Protein AF-A0A497BAL8-F1 (afdb_monomer_lite)

Foldseek 3Di:
DWFKKFWDDWDKAQDPVLVVLCVVVPPPDDQVPDPQWHDDPRDIDGPDRMDIDDPVVLVSLLVCLCSQMFIWIWIATPVRDIDIATRPSNSGD

Radius of gyration: 13.04 Å; chains: 1; bounding box: 30×24×40 Å

pLDDT: mean 78.14, std 10.12, range [51.5, 92.5]

Sequence (93 aa):
MGYYITLRSYDLKVSSDAVKKLASALQGFSWNKLEYFQYSEGKLYPVEYSFKLVDEFEEELVFLSRAGVRGELVFTGEEGEYFKYVLDGKGKV

Secondary structure (DSSP, 8-state):
--EEEEEEEEEEEE-HHHHHHHHHH-TT--GGG-SSEEEETTEEEES-SEEEE-HHHHHHHHHHHHTTEEEEEEEEETTS-EEEEEE-SSS--

Structure (mmCIF, N/CA/C/O backbone):
data_AF-A0A497BAL8-F1
#
_entry.id   AF-A0A497BAL8-F1
#
loop_
_atom_site.group_PDB
_atom_site.id
_atom_site.type_symbol
_atom_site.label_atom_id
_atom_site.label_alt_id
_atom_site.label_comp_id
_atom_site.label_asym_id
_atom_site.label_entity_id
_atom_site.label_seq_id
_atom_site.pdbx_PDB_ins_code
_atom_site.Cartn_x
_atom_site.Cartn_y
_atom_site.Cartn_z
_atom_site.occupancy
_atom_site.B_iso_or_equiv
_atom_site.auth_seq_id
_atom_site.auth_comp_id
_atom_site.auth_asym_id
_atom_site.auth_atom_id
_atom_site.pdbx_PDB_model_num
ATOM 1 N N . MET A 1 1 ? 17.460 -8.931 -5.416 1.00 57.53 1 MET A N 1
ATOM 2 C CA . MET A 1 1 ? 17.597 -8.167 -6.683 1.00 57.53 1 MET A CA 1
ATOM 3 C C . MET A 1 1 ? 16.239 -7.541 -6.933 1.00 57.53 1 MET A C 1
ATOM 5 O O . MET A 1 1 ? 15.287 -8.298 -6.959 1.00 57.53 1 MET A O 1
ATOM 9 N N . GLY A 1 2 ? 16.134 -6.214 -7.021 1.00 63.00 2 GLY A N 1
ATOM 10 C CA . GLY A 1 2 ? 14.847 -5.546 -7.267 1.00 63.00 2 GLY A CA 1
ATOM 11 C C . GLY A 1 2 ? 14.782 -4.963 -8.676 1.00 63.00 2 GLY A C 1
ATOM 12 O O . GLY A 1 2 ? 15.832 -4.642 -9.238 1.00 63.00 2 GLY A O 1
ATOM 13 N N . TYR A 1 3 ? 13.576 -4.820 -9.208 1.00 76.75 3 TYR A N 1
ATOM 14 C CA . TYR A 1 3 ? 13.264 -4.290 -10.540 1.00 76.75 3 TYR A CA 1
ATOM 15 C C . TYR A 1 3 ? 12.271 -3.133 -10.410 1.00 76.75 3 TYR A C 1
ATOM 17 O O . TYR A 1 3 ? 11.560 -3.057 -9.409 1.00 76.75 3 TYR A O 1
ATOM 25 N N . TYR A 1 4 ? 12.233 -2.200 -11.363 1.00 82.62 4 TYR A N 1
ATOM 26 C CA . TYR A 1 4 ? 11.296 -1.079 -11.264 1.00 82.62 4 TYR A CA 1
ATOM 27 C C . TYR A 1 4 ? 9.882 -1.498 -11.665 1.00 82.62 4 TYR A C 1
ATOM 29 O O . TYR A 1 4 ? 9.671 -2.227 -12.635 1.00 82.62 4 TYR A O 1
ATOM 37 N N . ILE A 1 5 ? 8.902 -0.999 -10.917 1.00 84.31 5 ILE A N 1
ATOM 38 C CA . ILE A 1 5 ? 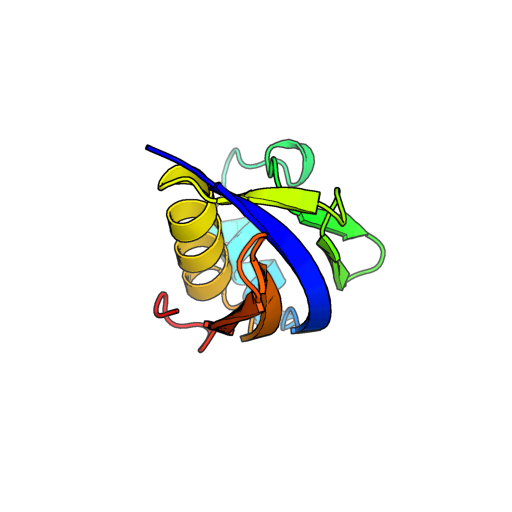7.483 -1.160 -11.211 1.00 84.31 5 ILE A CA 1
ATOM 39 C C . ILE A 1 5 ? 6.801 0.200 -11.222 1.00 84.31 5 ILE A C 1
ATOM 41 O O . ILE A 1 5 ? 7.111 1.072 -10.417 1.00 84.31 5 ILE A O 1
ATOM 45 N N . THR A 1 6 ? 5.856 0.380 -12.140 1.00 86.56 6 THR A N 1
ATOM 46 C CA . THR A 1 6 ? 5.037 1.589 -12.252 1.00 86.56 6 THR A CA 1
ATOM 47 C C . THR A 1 6 ? 3.602 1.298 -11.839 1.00 86.56 6 THR A C 1
ATOM 49 O O . THR A 1 6 ? 2.975 0.374 -12.362 1.00 86.56 6 THR A O 1
ATOM 52 N N . LEU A 1 7 ? 3.051 2.105 -10.935 1.00 86.19 7 LEU A N 1
ATOM 53 C CA . LEU A 1 7 ? 1.665 2.012 -10.495 1.00 86.19 7 LEU A CA 1
ATOM 54 C C . LEU A 1 7 ? 0.711 2.398 -11.628 1.00 86.19 7 LEU A C 1
ATOM 56 O O . LEU A 1 7 ? 0.778 3.497 -12.178 1.00 86.19 7 LEU A O 1
ATOM 60 N N . ARG A 1 8 ? -0.227 1.505 -11.943 1.00 86.81 8 ARG A N 1
ATOM 61 C CA . ARG A 1 8 ? -1.289 1.739 -12.930 1.00 86.81 8 ARG A CA 1
ATOM 62 C C . ARG A 1 8 ? -2.598 2.151 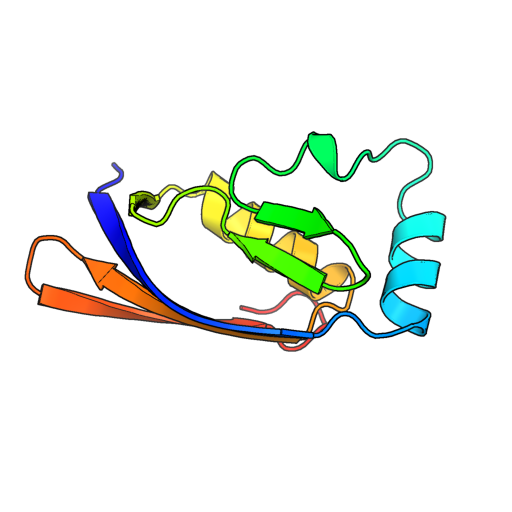-12.285 1.00 86.81 8 ARG A C 1
ATOM 64 O O . ARG A 1 8 ? -3.259 3.064 -12.770 1.00 86.81 8 ARG A O 1
ATOM 71 N N . SER A 1 9 ? -2.978 1.474 -11.209 1.00 86.25 9 SER A N 1
ATOM 72 C CA . SER A 1 9 ? -4.214 1.756 -10.486 1.00 86.25 9 SER A CA 1
ATOM 73 C C . SER A 1 9 ? -4.128 1.256 -9.055 1.00 86.25 9 SER A C 1
ATOM 75 O O . SER A 1 9 ? -3.448 0.270 -8.772 1.00 86.25 9 SER A O 1
ATOM 77 N N . TYR A 1 10 ? -4.869 1.908 -8.166 1.00 87.44 10 TYR A N 1
ATOM 78 C CA . TYR A 1 10 ? -5.042 1.468 -6.792 1.00 87.44 10 TYR A CA 1
ATOM 79 C C . TYR A 1 10 ? -6.454 1.797 -6.300 1.00 87.44 10 TYR A C 1
ATOM 81 O O . TYR A 1 10 ? -7.024 2.826 -6.663 1.00 87.44 10 TYR A O 1
ATOM 89 N N . ASP A 1 11 ? -7.001 0.931 -5.455 1.00 88.50 11 ASP A N 1
ATOM 90 C CA . ASP A 1 11 ? -8.184 1.197 -4.632 1.00 88.50 11 ASP A CA 1
ATOM 91 C C . ASP A 1 11 ? -7.868 0.667 -3.242 1.00 88.50 11 ASP A C 1
ATOM 93 O O . ASP A 1 11 ? -7.933 -0.537 -3.026 1.00 88.50 11 ASP A O 1
ATOM 97 N N . LEU A 1 12 ? -7.474 1.544 -2.318 1.00 85.19 12 LEU A N 1
ATOM 98 C CA . LEU A 1 12 ? -7.157 1.177 -0.940 1.00 85.19 12 LEU A CA 1
ATOM 99 C C . LEU A 1 12 ? -8.159 1.822 0.012 1.00 85.19 12 LEU A C 1
ATOM 101 O O . LEU A 1 12 ? -8.335 3.041 0.051 1.00 85.19 12 LEU A O 1
ATOM 105 N N . LYS A 1 13 ? -8.808 0.983 0.816 1.00 85.06 13 LYS A N 1
ATOM 106 C CA . LYS A 1 13 ? -9.830 1.375 1.782 1.00 85.06 13 LYS A CA 1
ATOM 107 C C . LYS A 1 13 ? -9.355 1.058 3.183 1.00 85.06 13 LYS A C 1
ATOM 109 O O . LYS A 1 13 ? -9.079 -0.094 3.524 1.00 85.06 13 LYS A O 1
ATOM 114 N N . VAL A 1 14 ? -9.324 2.090 4.014 1.00 79.75 14 VAL A N 1
ATOM 115 C CA . VAL A 1 14 ? -9.047 1.964 5.442 1.00 79.75 14 VAL A CA 1
ATOM 116 C C . VAL A 1 14 ? -10.386 1.975 6.175 1.00 79.75 14 VAL A C 1
ATOM 118 O O . VAL A 1 14 ? -11.147 2.936 6.076 1.00 79.75 14 VAL A O 1
ATOM 121 N N . SER A 1 15 ? -10.726 0.892 6.878 1.00 70.88 15 SER A N 1
ATOM 122 C CA . SER A 1 15 ? -11.963 0.874 7.673 1.00 70.88 15 SER A CA 1
ATOM 123 C C . SER A 1 15 ? -11.802 1.695 8.957 1.00 70.88 15 SER A C 1
ATOM 125 O O . SER A 1 15 ? -10.715 1.767 9.524 1.00 70.88 15 SER A O 1
ATOM 127 N N . SER A 1 16 ? -12.878 2.297 9.465 1.00 67.88 16 SER A N 1
ATOM 128 C CA . SER A 1 16 ? -12.832 3.104 10.696 1.00 67.88 16 SER A CA 1
ATOM 129 C C . SER A 1 16 ? -12.352 2.294 11.910 1.00 67.88 16 SER A C 1
ATOM 131 O O . SER A 1 16 ? -11.648 2.817 12.772 1.00 67.88 16 SER A O 1
ATOM 133 N N . ASP A 1 17 ? -12.677 0.999 11.953 1.00 69.06 17 ASP A N 1
ATOM 134 C CA . ASP A 1 17 ? -12.161 0.070 12.963 1.00 69.06 17 ASP A CA 1
ATOM 135 C C . ASP A 1 17 ? -10.715 -0.351 12.692 1.00 69.06 17 ASP A C 1
ATOM 137 O O . ASP A 1 17 ? -9.971 -0.579 13.643 1.00 69.06 17 ASP A O 1
ATOM 141 N N . ALA A 1 18 ? -10.285 -0.409 11.428 1.00 64.44 18 ALA A N 1
ATOM 142 C CA . ALA A 1 18 ? -8.879 -0.575 11.066 1.00 64.44 18 ALA A CA 1
ATOM 143 C C . ALA A 1 18 ? -8.054 0.624 11.538 1.00 64.44 18 ALA A C 1
ATOM 145 O O . ALA A 1 18 ? -7.038 0.404 12.170 1.00 64.44 18 ALA A O 1
ATOM 146 N N . VAL A 1 19 ? -8.519 1.869 11.370 1.00 65.81 19 VAL A N 1
ATOM 147 C CA . VAL A 1 19 ? -7.841 3.063 11.921 1.00 65.81 19 VAL A CA 1
ATOM 148 C C . VAL A 1 19 ? -7.703 2.970 13.444 1.00 65.81 19 VAL A C 1
ATOM 150 O O . VAL A 1 19 ? -6.640 3.268 13.982 1.00 65.81 19 VAL A O 1
ATOM 153 N N . LYS A 1 20 ? -8.742 2.506 14.152 1.00 64.19 20 LYS A N 1
ATOM 154 C CA . LYS A 1 20 ? -8.685 2.286 15.610 1.00 64.19 20 LYS A CA 1
ATOM 155 C C . LYS A 1 20 ? -7.739 1.147 15.993 1.00 64.19 20 LYS A C 1
ATOM 157 O O . LYS A 1 20 ? -6.992 1.282 16.961 1.00 64.19 20 LYS A O 1
ATOM 162 N N . LYS A 1 21 ? -7.750 0.036 15.248 1.00 64.06 21 LYS A N 1
ATOM 163 C CA . LYS A 1 21 ? -6.827 -1.091 15.444 1.00 64.06 21 LYS A CA 1
ATOM 164 C C . LYS A 1 21 ? -5.390 -0.706 15.116 1.00 64.06 21 LYS A C 1
ATOM 166 O O . LYS A 1 21 ? -4.521 -1.087 15.877 1.00 64.06 21 LYS A O 1
ATOM 171 N N . LEU A 1 22 ? -5.153 0.091 14.077 1.00 64.06 22 LEU A N 1
ATOM 172 C CA . LEU A 1 22 ? -3.879 0.729 13.745 1.00 64.06 22 LEU A CA 1
ATOM 173 C C . LEU A 1 22 ? -3.425 1.602 14.912 1.00 64.06 22 LEU A C 1
ATOM 175 O O . LEU A 1 22 ? -2.388 1.331 15.494 1.00 64.06 22 LEU A O 1
ATOM 179 N N . ALA A 1 23 ? -4.231 2.575 15.342 1.00 58.22 23 ALA A N 1
ATOM 180 C CA . ALA A 1 23 ? -3.893 3.449 16.466 1.00 58.22 23 ALA A CA 1
ATOM 181 C C . ALA A 1 23 ? -3.593 2.679 17.770 1.00 58.22 23 ALA A C 1
ATOM 183 O O . ALA A 1 23 ? -2.761 3.112 18.561 1.00 58.22 23 ALA A O 1
ATOM 184 N N . SER A 1 24 ? -4.243 1.528 17.983 1.00 59.62 24 SER A N 1
ATOM 185 C CA . SER A 1 24 ? -4.059 0.692 19.180 1.00 59.62 24 SER A CA 1
ATOM 186 C C . SER A 1 24 ? -2.894 -0.298 19.067 1.00 59.62 24 SER A C 1
ATOM 188 O O . SER A 1 24 ? -2.172 -0.503 20.037 1.00 59.62 24 SER A O 1
ATOM 190 N N . ALA A 1 25 ? -2.697 -0.913 17.897 1.00 58.09 25 ALA A N 1
ATOM 191 C CA . ALA A 1 25 ? -1.588 -1.827 17.608 1.00 58.09 25 ALA A CA 1
ATOM 192 C C . ALA A 1 25 ? -0.247 -1.088 17.558 1.00 58.09 25 ALA A C 1
ATOM 194 O O . ALA A 1 25 ? 0.813 -1.700 17.655 1.00 58.09 25 ALA A O 1
ATOM 195 N N . LEU A 1 26 ? -0.305 0.232 17.410 1.00 57.75 26 LEU A N 1
ATOM 196 C CA . LEU A 1 26 ? 0.831 1.068 17.120 1.00 57.75 26 LEU A CA 1
ATOM 197 C C . LEU A 1 26 ? 1.051 2.153 18.176 1.00 57.75 26 LEU A C 1
ATOM 199 O O . LEU A 1 26 ? 1.153 3.338 17.848 1.00 57.75 26 LEU A O 1
ATOM 203 N N . GLN A 1 27 ? 1.187 1.761 19.444 1.00 51.50 27 GLN A N 1
ATOM 204 C CA . GLN A 1 27 ? 1.853 2.613 20.435 1.00 51.50 27 GLN A CA 1
ATOM 205 C C . GLN A 1 27 ? 3.300 2.903 19.958 1.00 51.50 27 GLN A C 1
ATOM 207 O O . GLN A 1 27 ? 4.231 2.203 20.336 1.00 51.50 27 GLN A O 1
ATOM 212 N N . GLY A 1 28 ? 3.487 3.888 19.065 1.00 56.03 28 GLY A N 1
ATOM 213 C CA . GLY A 1 28 ? 4.786 4.296 18.504 1.00 56.03 28 GLY A CA 1
ATOM 214 C C . GLY A 1 28 ? 4.929 4.336 16.970 1.00 56.03 28 GLY A C 1
ATOM 215 O O . GLY A 1 28 ? 6.011 4.679 16.484 1.00 56.03 28 GLY A O 1
ATOM 216 N N . PHE A 1 29 ? 3.896 4.023 16.178 1.00 63.41 29 PHE A N 1
ATOM 217 C CA . PHE A 1 29 ? 3.969 4.183 14.713 1.00 63.41 29 PHE A CA 1
ATOM 218 C C . PHE A 1 29 ? 3.551 5.579 14.289 1.00 63.41 29 PHE A C 1
ATOM 220 O O . PHE A 1 29 ? 2.570 6.135 14.779 1.00 63.41 29 PHE A O 1
ATOM 227 N N . SER A 1 30 ? 4.270 6.101 13.308 1.00 62.94 30 SER A N 1
ATOM 228 C CA . SER A 1 30 ? 3.874 7.290 12.580 1.00 62.94 30 SER A CA 1
ATOM 229 C C . SER A 1 30 ? 3.612 6.872 11.146 1.00 62.94 30 SER A C 1
ATOM 231 O O . SER A 1 30 ? 4.464 6.226 10.543 1.00 62.94 30 SER A O 1
ATOM 233 N N . TRP A 1 31 ? 2.468 7.274 10.594 1.00 64.25 31 TRP A N 1
ATOM 234 C CA . TRP A 1 31 ? 2.160 7.120 9.170 1.00 64.25 31 TRP A CA 1
ATOM 235 C C . TRP A 1 31 ? 3.227 7.749 8.263 1.00 64.25 31 TRP A C 1
ATOM 237 O O . TRP A 1 31 ? 3.358 7.355 7.115 1.00 64.25 31 TRP A O 1
ATOM 247 N N . ASN A 1 32 ? 4.044 8.656 8.806 1.00 61.88 32 ASN A N 1
ATOM 248 C CA . ASN A 1 32 ? 5.184 9.266 8.126 1.00 61.88 32 ASN A CA 1
ATOM 249 C C . ASN A 1 32 ? 6.393 8.316 7.976 1.00 61.88 32 ASN A C 1
ATOM 251 O O . ASN A 1 32 ? 7.427 8.751 7.482 1.00 61.88 32 ASN A O 1
ATOM 255 N N . LYS A 1 33 ? 6.317 7.075 8.485 1.00 65.69 33 LYS A N 1
ATOM 256 C CA . LYS A 1 33 ? 7.367 6.047 8.351 1.00 65.69 33 LYS A CA 1
ATOM 257 C C . LYS A 1 33 ? 7.121 5.059 7.213 1.00 65.69 33 LYS A C 1
ATOM 259 O O . LYS A 1 33 ? 8.005 4.254 6.957 1.00 65.69 33 LYS A O 1
ATOM 264 N N . LEU A 1 34 ? 5.939 5.081 6.600 1.00 75.94 34 LEU A N 1
ATOM 265 C CA . LEU A 1 34 ? 5.681 4.309 5.390 1.00 75.94 34 LEU A CA 1
ATOM 266 C C . LEU A 1 34 ? 6.522 4.911 4.265 1.00 75.94 34 LEU A C 1
ATOM 268 O O . LEU A 1 34 ? 6.459 6.119 4.025 1.00 75.94 34 LEU A O 1
ATOM 272 N N . GLU A 1 35 ? 7.344 4.084 3.632 1.00 80.38 35 GLU A N 1
ATOM 273 C CA . GLU A 1 35 ? 8.238 4.538 2.567 1.00 80.38 35 GLU A CA 1
ATOM 274 C C . GLU A 1 35 ? 7.472 4.656 1.247 1.00 80.38 35 GLU A C 1
ATOM 276 O O . GLU A 1 35 ? 7.652 5.612 0.492 1.00 80.38 35 GLU A O 1
ATOM 281 N N . TYR A 1 36 ? 6.541 3.728 1.012 1.00 82.94 36 TYR A N 1
ATOM 282 C CA . TYR A 1 36 ? 5.845 3.595 -0.265 1.00 82.94 36 TYR A CA 1
ATOM 283 C C . TYR A 1 36 ? 4.427 4.160 -0.235 1.00 82.94 36 TYR A C 1
ATOM 285 O O . TYR A 1 36 ? 3.841 4.401 -1.293 1.00 82.94 36 TYR A O 1
ATOM 293 N N . PHE A 1 37 ? 3.874 4.417 0.953 1.00 84.38 37 PHE A N 1
ATOM 294 C CA . PHE A 1 37 ? 2.509 4.906 1.130 1.00 84.38 37 PHE A CA 1
ATOM 295 C C . PHE A 1 37 ? 2.429 6.137 2.035 1.00 84.38 37 PHE A C 1
ATOM 297 O O . PHE A 1 37 ? 3.169 6.298 2.992 1.00 84.38 37 PHE A O 1
ATOM 304 N N . GLN A 1 38 ? 1.463 7.005 1.769 1.00 83.38 38 GLN A N 1
ATOM 305 C CA . GLN A 1 38 ? 1.099 8.129 2.619 1.00 83.38 38 GLN A CA 1
ATOM 306 C C . GLN A 1 38 ? -0.361 8.015 3.037 1.00 83.38 38 GLN A C 1
ATOM 308 O O . GLN A 1 38 ? -1.210 7.504 2.305 1.00 83.38 38 GLN A O 1
ATOM 313 N N . TYR A 1 39 ? -0.653 8.520 4.232 1.00 77.50 39 TYR A N 1
ATOM 314 C CA . TYR A 1 39 ? -2.006 8.609 4.757 1.00 77.50 39 TYR A CA 1
ATOM 315 C C . TYR A 1 39 ? -2.422 10.073 4.880 1.00 77.50 39 TYR A C 1
ATOM 317 O O . TYR A 1 39 ? -1.823 10.830 5.643 1.00 77.50 39 TYR A O 1
ATOM 325 N N . SER A 1 40 ? -3.470 10.462 4.159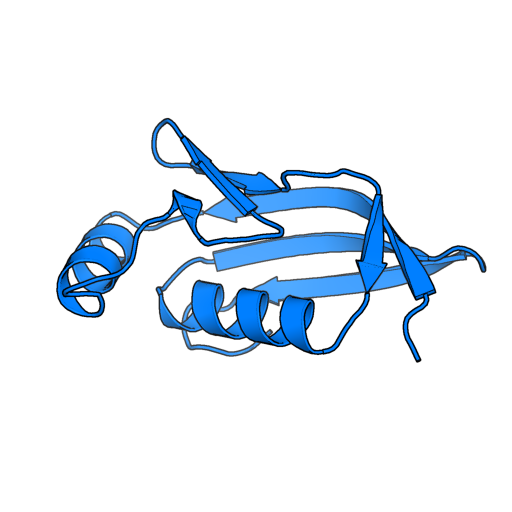 1.00 74.62 40 SER A N 1
ATOM 326 C CA . SER A 1 40 ? -4.079 11.791 4.256 1.00 74.62 40 SER A CA 1
ATOM 327 C C . SER A 1 40 ? -5.588 11.683 4.086 1.00 74.62 40 SER A C 1
ATOM 329 O O . SER A 1 40 ? -6.080 10.837 3.341 1.00 74.62 40 SER A O 1
ATOM 331 N N . GLU A 1 41 ? -6.332 12.513 4.817 1.00 72.12 41 GLU A N 1
ATOM 332 C CA . GLU A 1 41 ? -7.799 12.607 4.727 1.00 72.12 41 GLU A CA 1
ATOM 333 C C . GLU A 1 41 ? -8.546 11.257 4.817 1.00 72.12 41 GLU A C 1
ATOM 335 O O . GLU A 1 41 ? -9.568 11.040 4.165 1.00 72.12 41 GLU A O 1
ATOM 340 N N . GLY A 1 42 ? -8.050 10.312 5.625 1.00 68.81 42 GLY A N 1
ATOM 341 C CA . GLY A 1 42 ? -8.698 9.003 5.785 1.00 68.81 42 GLY A CA 1
ATOM 342 C C . GLY A 1 42 ? -8.390 7.992 4.679 1.00 68.81 42 GLY A C 1
ATOM 343 O O . GLY A 1 42 ? -8.970 6.905 4.670 1.00 68.81 42 GLY A O 1
ATOM 344 N N . LYS A 1 43 ? -7.494 8.330 3.749 1.00 70.62 43 LYS A N 1
ATOM 345 C CA . LYS A 1 43 ? -7.126 7.497 2.606 1.00 70.62 43 LYS A CA 1
ATOM 346 C C . LYS A 1 43 ? -5.636 7.205 2.606 1.00 70.62 43 LYS A C 1
ATOM 348 O O . LYS A 1 43 ? -4.827 8.036 3.010 1.00 70.62 43 LYS A O 1
ATOM 353 N N . LEU A 1 44 ? -5.301 6.013 2.127 1.00 78.94 44 LEU A N 1
ATOM 354 C CA . LEU A 1 44 ? -3.930 5.608 1.863 1.00 78.94 44 LEU A CA 1
ATOM 355 C C . LEU A 1 44 ? -3.654 5.752 0.365 1.00 78.94 44 LEU A C 1
ATOM 357 O O . LEU A 1 44 ? -4.450 5.267 -0.442 1.00 78.94 44 LEU A O 1
ATOM 361 N N . TYR A 1 45 ? -2.552 6.392 -0.005 1.00 82.62 45 TYR A N 1
ATOM 362 C CA . TYR A 1 45 ? -2.135 6.539 -1.398 1.00 82.62 45 TYR A CA 1
ATOM 363 C C . TYR A 1 45 ? -0.631 6.283 -1.547 1.00 82.62 45 TYR A C 1
ATOM 365 O O . TYR A 1 45 ? 0.122 6.589 -0.625 1.00 82.62 45 TYR A O 1
ATOM 373 N N . PRO A 1 46 ? -0.173 5.716 -2.673 1.00 82.69 46 PRO A N 1
ATOM 374 C CA . PRO A 1 46 ? 1.254 5.511 -2.920 1.00 82.69 46 PRO A CA 1
ATOM 375 C C . PRO A 1 46 ? 2.005 6.843 -3.076 1.00 82.69 46 PRO A C 1
ATOM 377 O O . PRO A 1 46 ? 1.467 7.779 -3.670 1.00 82.69 46 PRO A O 1
ATOM 380 N N . VAL A 1 47 ? 3.230 6.933 -2.549 1.00 7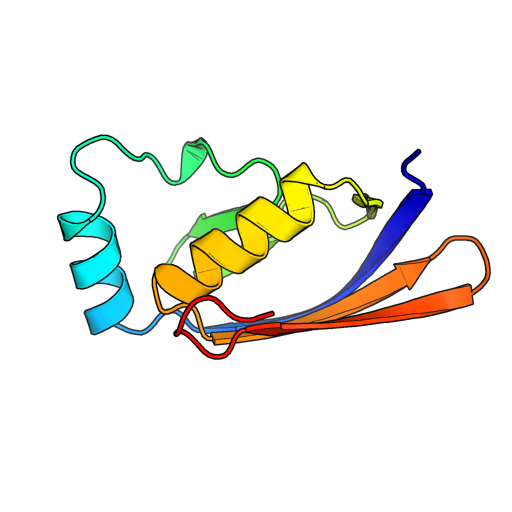9.44 47 VAL A N 1
ATOM 381 C CA . VAL A 1 47 ? 4.060 8.159 -2.579 1.00 79.44 47 VAL A CA 1
ATOM 382 C C . VAL A 1 47 ? 4.699 8.375 -3.944 1.00 79.44 47 VAL A C 1
ATOM 384 O O . VAL A 1 47 ? 4.690 9.492 -4.462 1.00 79.44 47 VAL A O 1
ATOM 387 N N . GLU A 1 48 ? 5.212 7.301 -4.543 1.00 71.62 48 GLU A N 1
ATOM 388 C CA . GLU A 1 48 ? 5.848 7.328 -5.854 1.00 71.62 48 GLU A CA 1
ATOM 389 C C . GLU A 1 48 ? 5.134 6.395 -6.829 1.00 71.62 48 GLU A C 1
ATOM 391 O O . GLU A 1 48 ? 4.803 5.249 -6.525 1.00 71.62 48 GLU A O 1
ATOM 396 N N . TYR A 1 49 ? 4.916 6.897 -8.043 1.00 69.12 49 TYR A N 1
ATOM 397 C CA . TYR A 1 49 ? 4.295 6.127 -9.116 1.00 69.12 49 TYR A CA 1
ATOM 398 C C . TYR A 1 49 ? 5.253 5.118 -9.748 1.00 69.12 49 TYR A C 1
ATOM 400 O O . TYR A 1 49 ? 4.784 4.245 -10.468 1.00 69.12 49 TYR A O 1
ATOM 408 N N . SER A 1 50 ? 6.562 5.232 -9.506 1.00 72.50 50 SER A N 1
ATOM 409 C CA . SER A 1 50 ? 7.573 4.293 -9.983 1.00 72.50 50 SER A CA 1
ATOM 410 C C . SER A 1 50 ? 8.635 4.097 -8.913 1.00 72.50 50 SER A C 1
ATOM 412 O O . SER A 1 50 ? 9.344 5.043 -8.592 1.00 72.50 50 SER A O 1
ATOM 414 N N . PHE A 1 51 ? 8.771 2.880 -8.401 1.00 75.38 51 PHE A N 1
ATOM 415 C CA . PHE A 1 51 ? 9.783 2.528 -7.405 1.00 75.38 51 PHE A CA 1
ATOM 416 C C . PHE A 1 51 ? 10.301 1.113 -7.665 1.00 75.38 51 PHE A C 1
ATOM 418 O O . PHE A 1 51 ? 9.791 0.385 -8.521 1.00 75.38 51 PHE A O 1
ATOM 425 N N . LYS A 1 52 ? 11.359 0.733 -6.955 1.00 80.81 52 LYS A N 1
ATOM 426 C CA . LYS A 1 52 ? 11.964 -0.590 -7.078 1.00 80.81 52 LYS A CA 1
ATOM 427 C C . LYS A 1 52 ? 11.172 -1.590 -6.241 1.00 80.81 52 LYS A C 1
ATOM 429 O O . LYS A 1 52 ? 11.111 -1.427 -5.028 1.00 80.81 52 LYS A O 1
ATOM 434 N N . LEU A 1 53 ? 10.607 -2.626 -6.858 1.00 77.94 53 LEU A N 1
ATOM 435 C CA . LEU A 1 53 ? 10.030 -3.734 -6.110 1.00 77.94 53 LEU A CA 1
ATOM 436 C C . LEU A 1 53 ? 11.149 -4.441 -5.338 1.00 77.94 53 LEU A C 1
ATOM 438 O O . LEU A 1 53 ? 12.115 -4.942 -5.924 1.00 77.94 53 LEU A O 1
ATOM 442 N N . VAL A 1 54 ? 11.010 -4.437 -4.020 1.00 82.31 54 VAL A N 1
ATOM 443 C CA . VAL A 1 54 ? 11.928 -5.032 -3.050 1.00 82.31 54 VAL A CA 1
ATOM 444 C C . VAL A 1 54 ? 11.119 -5.716 -1.950 1.00 82.31 54 VAL A C 1
ATOM 446 O O . VAL A 1 54 ? 9.931 -5.426 -1.793 1.00 82.31 54 VAL A O 1
ATOM 449 N N . ASP A 1 55 ? 11.752 -6.613 -1.1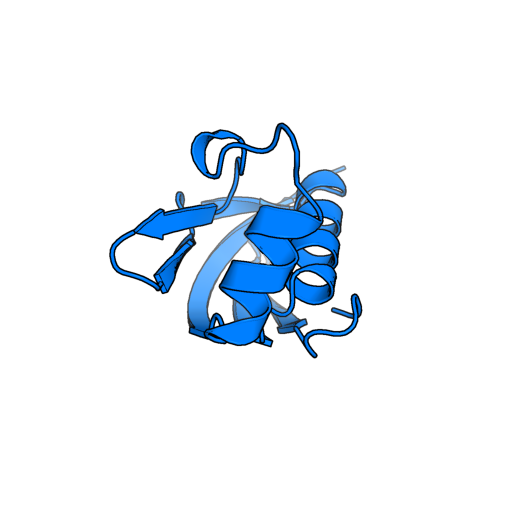97 1.00 82.25 55 ASP A N 1
ATOM 450 C CA . ASP A 1 55 ? 11.086 -7.398 -0.151 1.00 82.25 55 ASP A CA 1
ATOM 451 C C . ASP A 1 55 ? 10.412 -6.478 0.888 1.00 82.25 55 ASP A C 1
ATOM 453 O O . ASP A 1 55 ? 9.290 -6.736 1.322 1.00 82.25 55 ASP A O 1
ATOM 457 N N . GLU A 1 56 ? 11.031 -5.334 1.196 1.00 83.19 56 GLU A N 1
ATOM 458 C CA . GLU A 1 56 ? 10.507 -4.322 2.116 1.00 83.19 56 GLU A CA 1
ATOM 459 C C . GLU A 1 56 ? 9.154 -3.739 1.665 1.00 83.19 56 GLU A C 1
ATOM 461 O O . GLU A 1 56 ? 8.303 -3.430 2.501 1.00 83.19 56 GLU A O 1
ATOM 466 N N . PHE A 1 57 ? 8.912 -3.623 0.354 1.00 84.38 57 PHE A N 1
ATOM 467 C CA . PHE A 1 57 ? 7.618 -3.167 -0.158 1.00 84.38 57 PHE A CA 1
ATOM 468 C C . PHE A 1 57 ? 6.519 -4.198 0.113 1.00 84.38 57 PHE A C 1
ATOM 470 O O . PHE A 1 57 ? 5.433 -3.842 0.574 1.00 84.38 57 PHE A O 1
ATOM 477 N N . GLU A 1 58 ? 6.785 -5.482 -0.144 1.00 85.19 58 GLU A N 1
ATOM 478 C CA . GLU A 1 58 ? 5.804 -6.540 0.114 1.00 85.19 58 GLU A CA 1
ATOM 479 C C . GLU A 1 58 ? 5.532 -6.694 1.615 1.00 85.19 58 GLU A C 1
ATOM 481 O O . GLU A 1 58 ? 4.382 -6.879 2.026 1.00 85.19 58 GLU A O 1
ATOM 486 N N . GLU A 1 59 ? 6.558 -6.531 2.453 1.00 86.00 59 GLU A N 1
ATOM 487 C CA . GLU A 1 59 ? 6.400 -6.466 3.906 1.00 86.00 59 GLU A CA 1
ATOM 488 C C . GLU A 1 59 ? 5.500 -5.299 4.338 1.00 86.00 59 GLU A C 1
ATOM 490 O O . GLU A 1 59 ? 4.616 -5.485 5.185 1.00 86.00 59 GLU A O 1
ATOM 495 N N . GLU A 1 60 ? 5.653 -4.119 3.727 1.00 86.50 60 GLU A N 1
ATOM 496 C CA . GLU A 1 60 ? 4.789 -2.962 3.979 1.00 86.50 60 GLU A CA 1
ATOM 497 C C . GLU A 1 60 ? 3.334 -3.240 3.549 1.00 86.50 60 GLU A C 1
ATOM 499 O O . GLU A 1 60 ? 2.400 -2.933 4.296 1.00 86.50 60 GLU A O 1
ATOM 504 N N . LEU A 1 61 ? 3.102 -3.923 2.419 1.00 88.19 61 LEU A N 1
ATOM 505 C CA . LEU A 1 61 ? 1.758 -4.360 2.008 1.00 88.19 61 LEU A CA 1
ATOM 506 C C . LEU A 1 61 ? 1.130 -5.346 2.999 1.00 88.19 61 LEU A C 1
ATOM 508 O O . LEU A 1 61 ? -0.046 -5.212 3.363 1.00 88.19 61 LEU A O 1
ATOM 512 N N . VAL A 1 62 ? 1.901 -6.335 3.461 1.00 87.44 62 VAL A N 1
ATOM 513 C CA . VAL A 1 62 ? 1.450 -7.309 4.465 1.00 87.44 62 VAL A CA 1
ATOM 514 C C . VAL A 1 62 ? 1.100 -6.590 5.761 1.00 87.44 62 VAL A C 1
ATOM 516 O O . VAL A 1 62 ? 0.063 -6.874 6.370 1.00 87.44 62 VAL A O 1
ATOM 519 N N . PHE A 1 63 ? 1.931 -5.634 6.174 1.00 83.88 63 PHE A N 1
ATOM 520 C CA . PHE A 1 63 ? 1.679 -4.797 7.336 1.00 83.88 63 PHE A CA 1
ATOM 521 C C . PHE A 1 63 ? 0.369 -4.010 7.191 1.00 83.88 63 PHE A C 1
ATOM 523 O O . PHE A 1 63 ? -0.488 -4.099 8.073 1.00 83.88 63 PHE A O 1
ATOM 530 N N . LEU A 1 64 ? 0.158 -3.321 6.065 1.00 83.56 64 LEU A N 1
ATOM 531 C CA . LEU A 1 64 ? -1.076 -2.583 5.776 1.00 83.56 64 LEU A CA 1
ATOM 532 C C . LEU A 1 64 ? -2.307 -3.505 5.790 1.00 83.56 64 LEU A C 1
ATOM 534 O O . LEU A 1 64 ? -3.338 -3.167 6.379 1.00 83.56 64 LEU A O 1
ATOM 538 N N . SER A 1 65 ? -2.188 -4.709 5.227 1.00 86.06 65 SER A N 1
ATOM 539 C CA . SER A 1 65 ? -3.244 -5.724 5.272 1.00 86.06 65 SER A CA 1
ATOM 540 C C . SER A 1 65 ? -3.543 -6.165 6.716 1.00 86.06 65 SER A C 1
ATOM 542 O O . SER A 1 65 ? -4.704 -6.211 7.116 1.00 86.06 65 SER A O 1
ATOM 544 N N . ARG A 1 66 ? -2.536 -6.401 7.572 1.00 82.19 66 ARG A N 1
ATOM 545 C CA .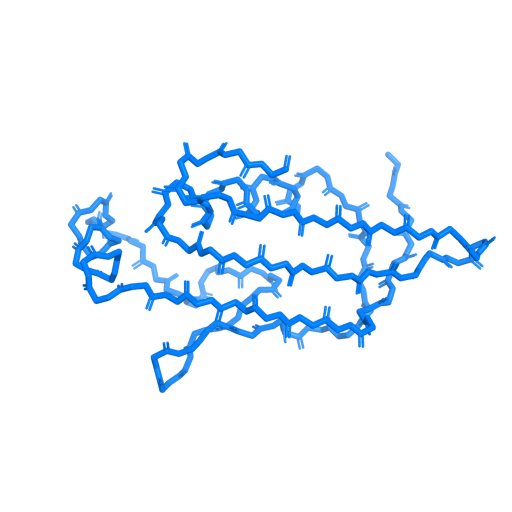 ARG A 1 66 ? -2.747 -6.720 9.010 1.00 82.19 66 ARG A CA 1
ATOM 546 C C . ARG A 1 66 ? -3.397 -5.577 9.777 1.00 82.19 66 ARG A C 1
ATOM 548 O O . ARG A 1 66 ? -4.214 -5.806 10.668 1.00 82.19 66 ARG A O 1
ATOM 555 N N . ALA A 1 67 ? -3.048 -4.356 9.403 1.00 76.81 67 ALA A N 1
ATOM 556 C CA . ALA A 1 67 ? -3.650 -3.133 9.899 1.00 76.81 67 ALA A CA 1
ATOM 557 C C . ALA A 1 67 ? -5.128 -2.980 9.487 1.00 76.81 67 ALA A C 1
ATOM 559 O O . ALA A 1 67 ? -5.820 -2.113 10.015 1.00 76.81 67 ALA A O 1
ATOM 560 N N . GLY A 1 68 ? -5.645 -3.846 8.610 1.00 80.31 68 GLY A N 1
ATOM 561 C CA . GLY A 1 68 ? -7.041 -3.870 8.185 1.00 80.31 68 GLY A CA 1
ATOM 562 C C . GLY A 1 68 ? -7.326 -2.991 6.969 1.00 80.31 68 GLY A C 1
ATOM 563 O O . GLY A 1 68 ? -8.499 -2.731 6.679 1.00 80.31 68 GLY A O 1
ATOM 564 N N . VAL A 1 69 ? -6.282 -2.539 6.267 1.00 84.00 69 VAL A N 1
ATOM 565 C CA . VAL A 1 69 ? -6.409 -1.949 4.932 1.00 84.00 69 VAL A CA 1
ATOM 566 C C . VAL A 1 69 ? -6.825 -3.046 3.960 1.00 84.00 69 VAL A C 1
ATOM 568 O O . VAL A 1 69 ? -6.330 -4.172 4.017 1.00 84.00 69 VAL A O 1
ATOM 571 N N . ARG A 1 70 ? -7.771 -2.722 3.082 1.00 88.06 70 ARG A N 1
ATOM 572 C CA . ARG A 1 70 ? -8.273 -3.635 2.056 1.00 88.06 70 ARG A CA 1
ATOM 573 C C . ARG A 1 70 ? -8.232 -2.989 0.696 1.00 88.06 70 ARG A C 1
ATOM 575 O O . ARG A 1 70 ? -8.401 -1.775 0.604 1.00 88.06 70 ARG A O 1
ATOM 582 N N . GLY A 1 71 ? -8.121 -3.812 -0.336 1.00 89.88 71 GLY A N 1
ATOM 583 C CA . GLY A 1 71 ? -8.217 -3.330 -1.701 1.00 89.88 71 GLY A CA 1
ATOM 584 C C . GLY A 1 71 ? -7.200 -3.954 -2.630 1.00 89.88 71 GLY A C 1
ATOM 585 O O . GLY A 1 71 ? -6.740 -5.066 -2.387 1.00 89.88 71 GLY A O 1
ATOM 586 N N . GLU A 1 72 ? -6.866 -3.236 -3.694 1.00 92.50 72 GLU A N 1
ATOM 587 C CA . GLU A 1 72 ? -5.951 -3.729 -4.714 1.00 92.50 72 GLU A CA 1
ATOM 588 C C . GLU A 1 72 ? -4.988 -2.660 -5.222 1.00 92.50 72 GLU A C 1
ATOM 590 O O . GLU A 1 72 ? -5.303 -1.468 -5.257 1.00 92.50 72 GLU A O 1
ATOM 595 N N . LEU A 1 73 ? -3.812 -3.125 -5.636 1.00 90.31 73 LEU A N 1
ATOM 596 C CA . LEU A 1 73 ? -2.786 -2.354 -6.323 1.00 90.31 73 LEU A CA 1
ATOM 597 C C . LEU A 1 73 ? -2.404 -3.099 -7.599 1.00 90.31 73 LEU A C 1
ATOM 599 O O . LEU A 1 73 ? -2.190 -4.311 -7.568 1.00 90.31 73 LEU A O 1
ATOM 603 N N . VAL A 1 74 ? -2.315 -2.377 -8.712 1.00 90.25 74 VAL A N 1
ATOM 604 C CA . VAL A 1 74 ? -1.907 -2.927 -10.007 1.00 90.25 74 VAL A CA 1
ATOM 605 C C . VAL A 1 74 ? -0.699 -2.160 -10.512 1.00 90.25 74 VAL A C 1
ATOM 607 O O . VAL A 1 74 ? -0.741 -0.931 -10.622 1.00 90.25 74 VAL A O 1
ATOM 610 N N . PHE A 1 75 ? 0.348 -2.894 -10.869 1.00 89.50 75 PHE A N 1
ATOM 611 C CA . PHE A 1 75 ? 1.600 -2.358 -11.379 1.00 89.50 75 PHE A CA 1
ATOM 612 C C . PHE A 1 75 ? 1.983 -2.983 -12.719 1.00 89.50 75 PHE A C 1
ATOM 614 O O . PHE A 1 75 ? 1.560 -4.092 -13.055 1.00 89.50 75 PHE A O 1
ATOM 621 N N . THR A 1 76 ? 2.819 -2.267 -13.467 1.00 89.50 76 THR A N 1
ATOM 622 C CA . THR A 1 76 ? 3.505 -2.773 -14.659 1.00 89.50 76 THR A CA 1
ATOM 623 C C . THR A 1 76 ? 5.015 -2.726 -14.437 1.00 89.50 76 THR A C 1
ATOM 625 O O . THR A 1 76 ? 5.525 -1.681 -14.035 1.00 89.50 76 THR A O 1
ATOM 628 N N . GLY A 1 77 ? 5.712 -3.832 -14.691 1.00 86.38 77 GLY A N 1
ATOM 629 C CA . GLY A 1 77 ? 7.176 -3.911 -14.662 1.00 86.38 77 GLY A CA 1
ATOM 630 C C . GLY A 1 77 ? 7.827 -3.419 -15.956 1.00 86.38 77 GLY A C 1
ATOM 631 O O . GLY A 1 77 ? 7.158 -3.242 -16.978 1.00 86.38 77 GLY A O 1
ATOM 632 N N . GLU A 1 78 ? 9.145 -3.220 -15.918 1.00 82.19 78 GLU A N 1
ATOM 633 C CA . GLU A 1 78 ? 9.945 -2.742 -17.059 1.00 82.19 78 GLU A CA 1
ATOM 634 C C . GLU A 1 78 ? 9.832 -3.645 -18.300 1.00 82.19 78 GLU A C 1
ATOM 636 O O . GLU A 1 78 ? 9.821 -3.144 -19.424 1.00 82.19 78 GLU A O 1
ATOM 641 N N . GLU A 1 79 ? 9.660 -4.958 -18.117 1.00 81.81 79 GLU A N 1
ATOM 642 C CA . GLU A 1 79 ? 9.550 -5.935 -19.212 1.00 81.81 79 GLU A CA 1
ATOM 643 C C . GLU A 1 79 ? 8.097 -6.219 -19.647 1.00 81.81 79 GLU A C 1
ATOM 645 O O . GLU A 1 79 ? 7.814 -7.199 -20.336 1.00 81.81 79 GLU A O 1
ATOM 650 N N . GLY A 1 80 ? 7.143 -5.360 -19.265 1.00 76.62 80 GLY A N 1
ATOM 651 C CA . GLY A 1 80 ? 5.720 -5.551 -19.577 1.00 76.62 80 GLY A CA 1
ATOM 652 C C . GLY A 1 80 ? 5.016 -6.570 -18.675 1.00 76.62 80 GLY A C 1
ATOM 653 O O . GLY A 1 80 ? 3.899 -6.994 -18.974 1.00 76.62 80 GLY A O 1
ATOM 654 N N . GLU A 1 81 ? 5.654 -6.947 -17.569 1.00 82.62 81 GLU A N 1
ATOM 655 C CA . GLU A 1 81 ? 5.081 -7.780 -16.515 1.00 82.62 81 GLU A CA 1
ATOM 656 C C . GLU A 1 81 ? 3.942 -7.051 -15.793 1.00 82.62 81 GLU A C 1
ATOM 658 O O . GLU A 1 81 ? 3.953 -5.826 -15.662 1.00 82.62 81 GLU A O 1
ATOM 663 N N . TYR A 1 82 ? 2.961 -7.804 -15.296 1.00 86.75 82 TYR A N 1
ATOM 664 C CA . TYR A 1 82 ? 1.830 -7.260 -14.548 1.00 86.75 82 TYR A CA 1
ATOM 665 C C . TYR A 1 82 ? 1.794 -7.850 -13.148 1.00 86.75 82 TYR A C 1
ATOM 667 O O . TYR A 1 82 ? 1.701 -9.065 -12.980 1.00 86.75 82 TYR A O 1
ATOM 675 N N . PHE A 1 83 ? 1.783 -6.970 -12.153 1.00 87.50 83 PHE A N 1
ATOM 676 C CA . PHE A 1 83 ? 1.699 -7.347 -10.748 1.00 87.50 83 PHE A CA 1
ATOM 677 C C . PHE A 1 83 ? 0.385 -6.837 -10.182 1.00 87.50 83 PHE A C 1
ATOM 679 O O . PHE A 1 83 ? 0.046 -5.662 -10.340 1.00 87.50 83 PHE A O 1
ATOM 686 N N . LYS A 1 84 ? -0.366 -7.723 -9.532 1.00 91.62 84 LYS A N 1
ATOM 687 C CA . LYS A 1 84 ? -1.601 -7.373 -8.838 1.00 91.62 84 LYS A CA 1
ATOM 688 C C . LYS A 1 84 ? -1.524 -7.871 -7.406 1.00 91.62 84 LYS A C 1
ATOM 690 O O . LYS A 1 84 ? -1.481 -9.075 -7.181 1.00 91.62 84 LYS A O 1
ATOM 695 N N . TYR A 1 85 ? -1.580 -6.938 -6.468 1.00 90.38 85 TYR A N 1
ATOM 696 C CA . TYR A 1 85 ? -1.585 -7.217 -5.037 1.00 90.38 85 TYR A CA 1
ATOM 697 C C . TYR A 1 85 ? -2.984 -6.985 -4.481 1.00 90.38 85 TYR A C 1
ATOM 699 O O . TYR A 1 85 ? -3.592 -5.951 -4.771 1.00 90.38 85 TYR A O 1
ATOM 707 N N . VAL A 1 86 ? -3.504 -7.935 -3.697 1.00 92.25 86 VAL A N 1
ATOM 708 C CA . VAL A 1 86 ? -4.861 -7.861 -3.138 1.00 92.25 86 VAL A CA 1
ATOM 709 C C . VAL A 1 86 ? -4.802 -7.963 -1.622 1.00 92.25 86 VAL A C 1
ATOM 711 O O . VAL A 1 86 ? -4.574 -9.024 -1.054 1.00 92.25 86 VAL A O 1
ATOM 714 N N . LEU A 1 87 ? -5.082 -6.852 -0.947 1.00 90.38 87 LEU A N 1
ATOM 715 C CA . LEU A 1 87 ? -5.070 -6.779 0.506 1.00 90.38 87 LEU A CA 1
ATOM 716 C C . LEU A 1 87 ? -6.432 -7.221 1.054 1.00 90.38 87 LEU A C 1
ATOM 718 O O . LEU A 1 87 ? -7.455 -6.565 0.832 1.00 90.38 87 LEU A O 1
ATOM 722 N N . ASP A 1 88 ? -6.447 -8.318 1.812 1.00 86.69 88 ASP A N 1
ATOM 723 C CA . ASP A 1 88 ? -7.670 -8.890 2.397 1.00 86.69 88 ASP A CA 1
ATOM 724 C C . ASP A 1 88 ? -8.037 -8.310 3.782 1.00 86.69 88 ASP A C 1
ATOM 726 O O . ASP A 1 88 ? -9.139 -8.531 4.309 1.00 86.69 88 ASP A O 1
ATOM 730 N N . GLY A 1 89 ? -7.139 -7.522 4.377 1.00 82.50 89 GLY A N 1
ATOM 731 C CA . GLY A 1 89 ? -7.316 -6.945 5.707 1.00 82.50 89 GLY A CA 1
ATOM 732 C C . GLY A 1 89 ? -7.037 -7.935 6.847 1.00 82.50 89 GLY A C 1
ATOM 733 O O . GLY A 1 89 ? -7.494 -7.710 7.971 1.00 82.50 89 GLY A O 1
ATOM 734 N N . LYS A 1 90 ? -6.375 -9.065 6.559 1.00 79.88 90 LYS A N 1
ATOM 735 C CA . LYS A 1 90 ? -5.981 -10.111 7.521 1.00 79.88 90 LYS A CA 1
ATOM 736 C C . LYS A 1 90 ? -4.477 -10.398 7.492 1.00 79.88 90 LYS A C 1
ATOM 738 O O . LYS A 1 90 ? -4.025 -11.324 8.165 1.00 79.88 90 LYS A O 1
ATOM 743 N N . GLY A 1 91 ? -3.705 -9.613 6.742 1.00 73.25 91 GLY A N 1
ATOM 744 C CA . GLY A 1 91 ? -2.266 -9.803 6.593 1.00 73.25 91 GLY A CA 1
ATOM 745 C C . GLY A 1 91 ? -1.869 -10.757 5.482 1.00 73.25 91 GLY A C 1
ATOM 746 O O . GLY A 1 91 ? -0.776 -11.314 5.552 1.00 73.25 91 GLY A O 1
ATOM 747 N N . LYS A 1 92 ? -2.753 -10.969 4.502 1.00 75.50 92 LYS A N 1
ATOM 748 C CA . LYS A 1 92 ? -2.416 -11.613 3.233 1.00 75.50 92 LYS A CA 1
ATOM 749 C C . LYS A 1 92 ? -2.455 -10.576 2.114 1.00 75.50 92 LYS A C 1
ATOM 751 O O . LYS A 1 92 ? -3.227 -9.611 2.201 1.00 75.50 92 LYS A O 1
ATOM 756 N N . VAL A 1 93 ? -1.592 -10.788 1.128 1.00 80.56 93 VAL A N 1
ATOM 757 C CA . VAL A 1 93 ? -1.412 -9.970 -0.073 1.00 80.56 93 VAL A CA 1
ATOM 758 C C . VAL A 1 93 ? -1.312 -10.906 -1.270 1.00 80.56 93 VAL A C 1
ATOM 760 O O . VAL A 1 93 ? -0.770 -12.018 -1.063 1.00 80.56 93 VAL A O 1
#